Protein AF-A0A7Y1UZ15-F1 (afdb_monomer)

Sequence (121 aa):
MTLNAALRWSLGHADRSIRPGVDALIRDSTRLGLAGALRAAEGPAAVLLNALARPVSTGAAIGPVLAGLRDRLESEYVAGIEERLERLPVKLVLPLALLMLPGLLLMIVAPALINSLSRLG

Secondary structure (DSSP, 8-state):
--HHHHHHHHHTTS-TTTHHHHHHHHHHHHHH-HHHHHHT--STTHHHHHHHHHHHHHT--HHHHHHHHHHHHHHHHHHHHHHHHHHHHHHHHHHHHHHHHHHHHHHHHHHHHHHHHTTT-

Foldseek 3Di:
DDPVVVVVVVCVPPDPQCVVQVVQLVVVCVVLNNLRSLCVGDGPCNVVSNLVSVCVVVVNDVVVSVVVVVVVVVVVVVVVVVVVVVVVVVVVVVVVVVVVVVVVVCVVCVVVVVVVVVVVD

Structure (mmCIF, N/CA/C/O backbone):
data_AF-A0A7Y1UZ15-F1
#
_entry.id   AF-A0A7Y1UZ15-F1
#
loop_
_atom_site.group_PDB
_atom_site.id
_atom_site.type_symbol
_atom_site.label_atom_id
_atom_site.label_alt_id
_atom_site.label_comp_id
_atom_site.label_asym_id
_atom_site.label_entity_id
_atom_site.label_seq_id
_atom_site.pdbx_PDB_ins_code
_atom_site.Cartn_x
_atom_site.Cartn_y
_atom_site.Cartn_z
_atom_site.occupancy
_atom_site.B_iso_or_equiv
_atom_site.auth_seq_id
_atom_site.auth_comp_id
_atom_site.auth_asym_id
_atom_site.auth_atom_id
_atom_site.pdbx_PDB_model_num
ATOM 1 N N . MET A 1 1 ? -16.920 12.486 26.249 1.00 48.28 1 MET A N 1
ATOM 2 C CA . MET A 1 1 ? -17.042 12.428 24.775 1.00 48.28 1 MET A CA 1
ATOM 3 C C . MET A 1 1 ? -17.097 10.952 24.391 1.00 48.28 1 MET A C 1
ATOM 5 O O . MET A 1 1 ? -16.170 10.232 24.732 1.00 48.28 1 MET A O 1
ATOM 9 N N . THR A 1 2 ? -18.210 10.449 23.850 1.00 60.69 2 THR A N 1
ATOM 10 C CA . THR A 1 2 ? -18.366 9.007 23.570 1.00 60.69 2 THR A CA 1
ATOM 11 C C . THR A 1 2 ? -17.509 8.601 22.367 1.00 60.69 2 THR A C 1
ATOM 13 O O . THR A 1 2 ? -17.413 9.353 21.400 1.00 60.69 2 THR A O 1
ATOM 16 N N . LEU A 1 3 ? -16.898 7.410 22.404 1.00 52.84 3 LEU A N 1
ATOM 17 C CA . LEU A 1 3 ? -16.053 6.857 21.327 1.00 52.84 3 LEU A CA 1
ATOM 18 C C . LEU A 1 3 ? -16.733 6.926 19.945 1.00 52.84 3 LEU A C 1
ATOM 20 O O . LEU A 1 3 ? -16.091 7.169 18.929 1.00 52.84 3 LEU A O 1
ATOM 24 N N . ASN A 1 4 ? -18.060 6.801 19.933 1.00 50.72 4 ASN A N 1
ATOM 25 C CA . ASN A 1 4 ? -18.903 6.914 18.747 1.00 50.72 4 ASN A CA 1
ATOM 26 C C . ASN A 1 4 ? -18.852 8.322 18.105 1.00 50.72 4 ASN A C 1
ATOM 28 O O . ASN A 1 4 ? -18.767 8.454 16.887 1.00 50.72 4 ASN A O 1
ATOM 32 N N . ALA A 1 5 ? -18.812 9.392 18.908 1.00 61.53 5 ALA A N 1
ATOM 33 C CA . ALA A 1 5 ? -18.672 10.759 18.399 1.00 61.53 5 ALA A CA 1
ATOM 34 C C . ALA A 1 5 ? -17.274 11.021 17.810 1.00 61.53 5 ALA A C 1
ATOM 36 O O . ALA A 1 5 ? -17.156 11.677 16.776 1.00 61.53 5 ALA A O 1
ATOM 37 N N . ALA A 1 6 ? -16.227 10.467 18.431 1.00 55.91 6 ALA A N 1
ATOM 38 C CA . ALA A 1 6 ? -14.853 10.572 17.939 1.00 55.91 6 ALA A CA 1
ATOM 39 C C . ALA A 1 6 ? -14.653 9.808 16.617 1.00 55.91 6 ALA A C 1
ATOM 41 O O . ALA A 1 6 ? -14.053 10.338 15.682 1.00 55.91 6 ALA A O 1
ATOM 42 N N . LEU A 1 7 ? -15.236 8.608 16.504 1.00 59.44 7 LEU A N 1
ATOM 43 C CA . LEU A 1 7 ? -15.272 7.843 15.257 1.00 59.44 7 LEU A CA 1
ATOM 44 C C . LEU A 1 7 ? -16.001 8.620 14.157 1.00 59.44 7 LEU A C 1
ATOM 46 O O . LEU A 1 7 ? -15.437 8.819 13.087 1.00 59.44 7 LEU A O 1
ATOM 50 N N . ARG A 1 8 ? -17.202 9.153 14.418 1.00 59.94 8 ARG A N 1
ATOM 51 C CA . ARG A 1 8 ? -17.953 9.934 13.416 1.00 59.94 8 ARG A CA 1
ATOM 52 C C . ARG A 1 8 ? -17.207 11.175 12.917 1.00 59.94 8 ARG A C 1
ATOM 54 O O . ARG A 1 8 ? -17.321 11.500 11.739 1.00 59.94 8 ARG A O 1
ATOM 61 N N . TRP A 1 9 ? -16.450 11.856 13.778 1.00 56.69 9 TRP A N 1
ATOM 62 C CA . TRP A 1 9 ? -15.668 13.038 13.394 1.00 56.69 9 TRP A CA 1
ATOM 63 C C . TRP A 1 9 ? -14.462 12.681 12.510 1.00 56.69 9 TRP A C 1
ATOM 65 O O . TRP A 1 9 ? -14.255 13.298 11.465 1.00 56.69 9 TRP A O 1
ATOM 75 N N . SER A 1 10 ? -13.723 11.627 12.871 1.00 57.47 10 SER A N 1
ATOM 76 C CA . SER A 1 10 ? -12.621 11.091 12.058 1.00 57.47 10 SER A CA 1
ATOM 77 C C . SER A 1 10 ? -13.106 10.584 10.691 1.00 57.47 10 SER A C 1
ATOM 79 O O . SER A 1 10 ? -12.464 10.828 9.671 1.00 57.47 10 SER A O 1
ATOM 81 N N . LEU A 1 11 ? -14.288 9.963 10.647 1.00 56.91 11 LEU A N 1
ATOM 82 C CA . LEU A 1 11 ? -14.916 9.444 9.427 1.00 56.91 11 LEU A CA 1
ATOM 83 C C . LEU A 1 11 ? -15.523 10.525 8.527 1.00 56.91 11 LEU A C 1
ATOM 85 O O . LEU A 1 11 ? -15.781 10.265 7.353 1.00 56.91 11 LEU A O 1
ATOM 89 N N . GLY A 1 12 ? -15.725 11.743 9.040 1.00 55.31 12 GLY A N 1
ATOM 90 C CA . GLY A 1 12 ? -16.134 12.890 8.227 1.00 55.31 12 GLY A CA 1
ATOM 91 C C . GLY A 1 12 ? -15.144 13.197 7.095 1.00 55.31 12 GLY A C 1
ATOM 92 O O . GLY A 1 12 ? -15.564 13.683 6.049 1.00 55.31 12 GLY A O 1
ATOM 93 N N . HIS A 1 13 ? -13.870 12.830 7.286 1.00 53.88 13 HIS A N 1
ATOM 94 C CA . HIS A 1 13 ? -12.770 12.988 6.330 1.00 53.88 13 HIS A CA 1
ATOM 95 C C . HIS A 1 13 ? -12.358 11.674 5.644 1.00 53.88 13 HIS A C 1
ATOM 97 O O . HIS A 1 13 ? -11.447 11.677 4.819 1.00 53.88 13 HIS A O 1
ATOM 103 N N . ALA A 1 14 ? -12.993 10.547 5.983 1.00 59.72 14 ALA A N 1
ATOM 104 C CA . ALA A 1 14 ? -12.706 9.271 5.340 1.00 59.72 14 ALA A CA 1
ATOM 105 C C . ALA A 1 14 ? -13.280 9.256 3.917 1.00 59.72 14 ALA A C 1
ATOM 107 O O . ALA A 1 14 ? -14.401 9.719 3.679 1.00 59.72 14 ALA A O 1
ATOM 108 N N . ASP A 1 15 ? -12.501 8.710 2.983 1.00 64.56 15 ASP A N 1
ATOM 109 C CA . ASP A 1 15 ? -12.875 8.588 1.578 1.00 64.56 15 ASP A CA 1
ATOM 110 C C . ASP A 1 15 ? -14.258 7.929 1.409 1.00 64.56 15 ASP A C 1
ATOM 112 O O . ASP A 1 15 ? -14.663 7.060 2.191 1.00 64.56 15 ASP A O 1
ATOM 116 N N . ARG A 1 16 ? -15.006 8.339 0.376 1.00 68.25 16 ARG A N 1
ATOM 117 C CA . ARG A 1 16 ? -16.382 7.858 0.141 1.00 68.25 16 ARG A CA 1
ATOM 118 C C . ARG A 1 16 ? -16.451 6.333 0.007 1.00 68.25 16 ARG A C 1
ATOM 120 O O . ARG A 1 16 ? -17.485 5.759 0.340 1.00 68.25 16 ARG A O 1
ATOM 127 N N . SER A 1 17 ? -15.360 5.692 -0.413 1.00 69.31 17 SER A N 1
ATOM 128 C CA . SER A 1 17 ? -15.242 4.235 -0.526 1.00 69.31 17 SER A CA 1
ATOM 129 C C . SER A 1 17 ? -15.222 3.489 0.817 1.00 69.31 17 SER A C 1
ATOM 131 O O . SER A 1 17 ? -15.578 2.314 0.865 1.00 69.31 17 SER A O 1
ATOM 133 N N . ILE A 1 18 ? -14.850 4.154 1.917 1.00 70.44 18 ILE A N 1
ATOM 134 C CA . ILE A 1 18 ? -14.662 3.530 3.240 1.00 70.44 18 ILE A CA 1
ATOM 135 C C . ILE A 1 18 ? -15.964 3.521 4.052 1.00 70.44 18 ILE A C 1
ATOM 137 O O . ILE A 1 18 ? -16.182 2.635 4.880 1.00 70.44 18 ILE A O 1
ATOM 141 N N . ARG A 1 19 ? -16.863 4.477 3.788 1.00 76.06 19 ARG A N 1
ATOM 142 C CA . ARG A 1 19 ? -18.137 4.639 4.511 1.00 76.06 19 ARG A CA 1
ATOM 143 C C . ARG A 1 19 ? -18.979 3.358 4.590 1.00 76.06 19 ARG A C 1
ATOM 145 O O . ARG A 1 19 ? -19.364 3.007 5.704 1.00 76.06 19 ARG A O 1
ATOM 152 N N . PRO A 1 20 ? -19.210 2.609 3.491 1.00 77.19 20 PRO A N 1
ATOM 153 C CA . PRO A 1 20 ? -20.026 1.396 3.546 1.00 77.19 20 PRO A CA 1
ATOM 154 C C . PRO A 1 20 ? -19.448 0.331 4.486 1.00 77.19 20 PRO A C 1
ATOM 156 O O . PRO A 1 20 ? -20.199 -0.330 5.203 1.00 77.19 20 PRO A O 1
ATOM 159 N N . GLY A 1 21 ? -18.117 0.192 4.517 1.00 76.12 21 GLY A N 1
ATOM 160 C CA . GLY A 1 21 ? -17.432 -0.764 5.389 1.00 76.12 21 GLY A CA 1
ATOM 161 C C . GLY A 1 21 ? -17.560 -0.401 6.867 1.00 76.12 21 GLY A C 1
ATOM 162 O O . GLY A 1 21 ? -17.713 -1.274 7.717 1.00 76.12 21 GLY A O 1
ATOM 163 N N . VAL A 1 22 ? -17.579 0.892 7.187 1.00 77.69 22 VAL A N 1
ATOM 164 C CA . VAL A 1 22 ? -17.749 1.360 8.567 1.00 77.69 22 VAL A CA 1
ATOM 165 C C . VAL A 1 22 ? -19.204 1.271 9.027 1.00 77.69 22 VAL A C 1
ATOM 167 O O . VAL A 1 22 ? -19.464 0.881 10.164 1.00 77.69 22 VAL A O 1
ATOM 170 N N . ASP A 1 23 ? -20.167 1.544 8.148 1.00 82.69 23 ASP A N 1
ATOM 171 C CA . ASP A 1 23 ? -21.588 1.351 8.456 1.00 82.69 23 ASP A CA 1
ATOM 172 C C . ASP A 1 23 ? -21.929 -0.137 8.659 1.00 82.69 23 ASP A C 1
ATOM 174 O O . ASP A 1 23 ? -22.767 -0.486 9.495 1.00 82.69 23 ASP A O 1
ATOM 178 N N . ALA A 1 24 ? -21.275 -1.039 7.917 1.00 82.25 24 ALA A N 1
ATOM 179 C CA . ALA A 1 24 ? -21.336 -2.477 8.174 1.00 82.25 24 ALA A CA 1
ATOM 180 C C . ALA A 1 24 ? -20.728 -2.824 9.543 1.00 82.25 24 ALA A C 1
ATOM 182 O O . ALA A 1 24 ? -21.400 -3.439 10.367 1.00 82.25 24 ALA A O 1
ATOM 183 N N . LEU A 1 25 ? -19.530 -2.311 9.844 1.00 83.81 25 LEU A N 1
ATOM 184 C CA . LEU A 1 25 ? -18.861 -2.520 11.129 1.00 83.81 25 LEU A CA 1
ATOM 185 C C . LEU A 1 25 ? -19.726 -2.092 12.323 1.00 83.81 25 LEU A C 1
ATOM 187 O O . LEU A 1 25 ? -19.824 -2.825 13.305 1.00 83.81 25 LEU A O 1
ATOM 191 N N . ILE A 1 26 ? -20.362 -0.918 12.264 1.00 85.69 26 ILE A N 1
ATOM 192 C CA . ILE A 1 26 ? -21.224 -0.425 13.349 1.00 85.69 26 ILE A CA 1
ATOM 193 C C . ILE A 1 26 ? -22.420 -1.364 13.543 1.00 85.69 26 ILE A C 1
ATOM 195 O O . ILE A 1 26 ? -22.721 -1.743 14.681 1.00 85.69 26 ILE A O 1
ATOM 199 N N . ARG A 1 27 ? -23.070 -1.788 12.451 1.00 85.62 27 ARG A N 1
ATOM 200 C CA . ARG A 1 27 ? -24.187 -2.744 12.510 1.00 85.62 27 ARG A CA 1
ATOM 201 C C . ARG A 1 27 ? -23.758 -4.070 13.132 1.00 85.62 27 ARG A C 1
ATOM 203 O O . ARG A 1 27 ? -24.419 -4.550 14.054 1.00 85.62 27 ARG A O 1
ATOM 210 N N . ASP A 1 28 ? -22.626 -4.607 12.701 1.00 87.25 28 ASP A N 1
ATOM 211 C CA . ASP A 1 28 ? -22.133 -5.903 13.160 1.00 87.25 28 ASP A CA 1
ATOM 212 C C . ASP A 1 28 ? -21.566 -5.846 14.578 1.00 87.25 28 ASP A C 1
ATOM 214 O O . ASP A 1 28 ? -21.686 -6.815 15.327 1.00 87.25 28 ASP A O 1
ATOM 218 N N . SER A 1 29 ? -21.052 -4.691 15.014 1.00 86.69 29 SER A N 1
ATOM 219 C CA . SER A 1 29 ? -20.556 -4.496 16.384 1.00 86.69 29 SER A CA 1
ATOM 220 C C . SER A 1 29 ? -21.639 -4.709 17.438 1.00 86.69 29 SER A C 1
ATOM 222 O O . SER A 1 29 ? -21.349 -5.187 18.533 1.00 86.69 29 SER A O 1
ATOM 224 N N . THR A 1 30 ? -22.896 -4.431 17.085 1.00 85.38 30 THR A N 1
ATOM 225 C CA . THR A 1 30 ? -24.046 -4.628 17.977 1.00 85.38 30 THR A CA 1
ATOM 226 C C . THR A 1 30 ? -24.391 -6.112 18.134 1.00 85.38 30 THR A C 1
ATOM 228 O O . THR A 1 30 ? -24.939 -6.514 19.155 1.00 85.38 30 THR A O 1
ATOM 231 N N . ARG A 1 31 ? -24.060 -6.938 17.133 1.00 86.31 31 ARG A N 1
ATOM 232 C CA . ARG A 1 31 ? -24.356 -8.379 17.106 1.00 86.31 31 ARG A CA 1
ATOM 233 C C . ARG A 1 31 ? -23.201 -9.235 17.620 1.00 86.31 31 ARG A C 1
ATOM 235 O O . ARG A 1 31 ? -23.431 -10.202 18.333 1.00 86.31 31 ARG A O 1
ATOM 242 N N . LEU A 1 32 ? -21.972 -8.892 17.242 1.00 86.38 32 LEU A N 1
ATOM 243 C CA . LEU A 1 32 ? -20.768 -9.710 17.437 1.00 86.38 32 LEU A CA 1
ATOM 244 C C . LEU A 1 32 ? -19.805 -9.124 18.481 1.00 86.38 32 LEU A C 1
ATOM 246 O O . LEU A 1 32 ? -18.779 -9.729 18.795 1.00 86.38 32 LEU A O 1
ATOM 250 N N . GLY A 1 33 ? -20.100 -7.926 18.990 1.00 86.31 33 GLY A N 1
ATOM 251 C CA . GLY A 1 33 ? -19.140 -7.107 19.719 1.00 86.31 33 GLY A CA 1
ATOM 252 C C . GLY A 1 33 ? -18.115 -6.454 18.784 1.00 86.31 33 GLY A C 1
ATOM 253 O O . GLY A 1 33 ? -17.875 -6.899 17.662 1.00 86.31 33 GLY A O 1
ATOM 254 N N . LEU A 1 34 ? -17.478 -5.377 19.251 1.00 85.00 34 LEU A N 1
ATOM 255 C CA . LEU A 1 34 ? -16.570 -4.568 18.428 1.00 85.00 34 LEU A CA 1
ATOM 256 C C . LEU A 1 34 ? -15.385 -5.375 17.876 1.00 85.00 34 LEU A C 1
ATOM 258 O O . LEU A 1 34 ? -15.064 -5.267 16.698 1.00 85.00 34 LEU A O 1
ATOM 262 N N . ALA A 1 35 ? -14.751 -6.208 18.704 1.00 85.81 35 ALA A N 1
ATOM 263 C CA . ALA A 1 35 ? -13.616 -7.016 18.262 1.00 85.81 35 ALA A CA 1
ATOM 264 C C . ALA A 1 35 ? -14.021 -8.083 17.231 1.00 85.81 35 ALA A C 1
ATOM 266 O O . ALA A 1 35 ? -13.258 -8.345 16.306 1.00 85.81 35 ALA A O 1
ATOM 267 N N . GLY A 1 36 ? -15.213 -8.674 17.369 1.00 85.62 36 GLY A N 1
ATOM 268 C CA . GLY A 1 36 ? -15.753 -9.624 16.395 1.00 85.62 36 GLY A CA 1
ATOM 269 C C . GLY A 1 36 ? -16.074 -8.946 15.065 1.00 85.62 36 GLY A C 1
ATOM 270 O O . GLY A 1 36 ? -15.650 -9.422 14.018 1.00 85.62 36 GLY A O 1
ATOM 271 N N . ALA A 1 37 ? -16.726 -7.784 15.113 1.00 87.94 37 ALA A N 1
ATOM 272 C CA . ALA A 1 37 ? -17.043 -6.997 13.924 1.00 87.94 37 ALA A CA 1
ATOM 273 C C . ALA A 1 37 ? -15.787 -6.515 13.184 1.00 87.94 37 ALA A C 1
ATOM 275 O O . ALA A 1 37 ? -15.737 -6.571 11.962 1.00 87.94 37 ALA A O 1
ATOM 276 N N . LEU A 1 38 ? -14.742 -6.104 13.912 1.00 87.44 38 LEU A N 1
ATOM 277 C CA . LEU A 1 38 ? -13.465 -5.712 13.309 1.00 87.44 38 LEU A CA 1
ATOM 278 C C . LEU A 1 38 ? -12.786 -6.872 12.569 1.00 87.44 38 LEU A C 1
ATOM 280 O O . LEU A 1 38 ? -12.153 -6.618 11.552 1.00 87.44 38 LEU A O 1
ATOM 284 N N . ARG A 1 39 ? -12.935 -8.120 13.050 1.00 87.38 39 ARG A N 1
ATOM 285 C CA . ARG A 1 39 ? -12.420 -9.334 12.376 1.00 87.38 39 ARG A CA 1
ATOM 286 C C . ARG A 1 39 ? -13.243 -9.764 11.166 1.00 87.38 39 ARG A C 1
ATOM 288 O O . ARG A 1 39 ? -12.737 -10.466 10.299 1.00 87.38 39 ARG A O 1
ATOM 295 N N . ALA A 1 40 ? -14.524 -9.416 11.161 1.00 87.19 40 ALA A N 1
ATOM 296 C CA . ALA A 1 40 ? -15.455 -9.733 10.085 1.00 87.19 40 ALA A CA 1
ATOM 297 C C . ALA A 1 40 ? -15.545 -8.603 9.045 1.00 87.19 40 ALA A C 1
ATOM 299 O O . ALA A 1 40 ? -16.371 -8.666 8.142 1.00 87.19 40 ALA A O 1
ATOM 300 N N . ALA A 1 41 ? -14.732 -7.552 9.183 1.00 86.25 41 ALA A N 1
ATOM 301 C CA . ALA A 1 41 ? -14.789 -6.400 8.305 1.00 86.25 41 ALA A CA 1
ATOM 302 C C . ALA A 1 41 ? -14.306 -6.760 6.894 1.00 86.25 41 ALA A C 1
ATOM 304 O O . ALA A 1 41 ? -13.186 -7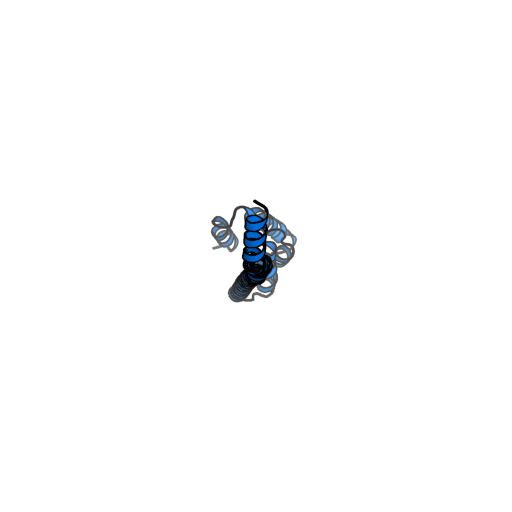.241 6.707 1.00 86.25 41 ALA A O 1
ATOM 305 N N . GLU A 1 42 ? -15.138 -6.453 5.903 1.00 82.88 42 GLU A N 1
ATOM 306 C CA . GLU A 1 42 ? -14.870 -6.681 4.485 1.00 82.88 42 GLU A CA 1
ATOM 307 C C . GLU A 1 42 ? -14.721 -5.361 3.709 1.00 82.88 42 GLU A C 1
ATOM 309 O O . GLU A 1 42 ? -15.076 -4.275 4.179 1.00 82.88 42 GLU A O 1
ATOM 314 N N . GLY A 1 43 ? -14.176 -5.452 2.493 1.00 82.25 43 GLY A N 1
ATOM 315 C CA . GLY A 1 43 ? -14.020 -4.321 1.580 1.00 82.25 43 GLY A CA 1
ATOM 316 C C . GLY A 1 43 ? -12.700 -3.547 1.729 1.00 82.25 43 GLY A C 1
ATOM 317 O O . GLY A 1 43 ? -11.739 -4.050 2.314 1.00 82.25 43 GLY A O 1
ATOM 318 N N . PRO A 1 44 ? -12.622 -2.311 1.198 1.00 74.75 44 PRO A N 1
ATOM 319 C CA . PRO A 1 44 ? -11.367 -1.555 1.090 1.00 74.75 44 PRO A CA 1
ATOM 320 C C . PRO A 1 44 ? -10.679 -1.279 2.433 1.00 74.75 44 PRO A C 1
ATOM 322 O O . PRO A 1 44 ? -9.460 -1.169 2.503 1.00 74.75 44 PRO A O 1
ATOM 325 N N . ALA A 1 45 ? -11.459 -1.187 3.513 1.00 78.06 45 AL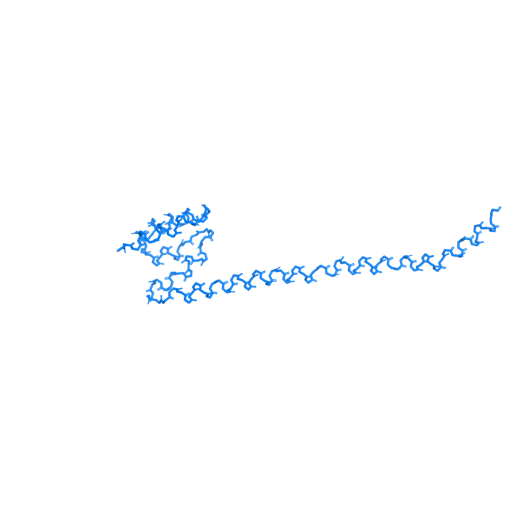A A N 1
ATOM 326 C CA . ALA A 1 45 ? -10.952 -0.938 4.859 1.00 78.06 45 ALA A CA 1
ATOM 327 C C . ALA A 1 45 ? -10.662 -2.221 5.655 1.00 78.06 45 ALA A C 1
ATOM 329 O O . ALA A 1 45 ? -10.188 -2.127 6.787 1.00 78.06 45 ALA A O 1
ATOM 330 N N . ALA A 1 46 ? -10.916 -3.410 5.094 1.00 85.12 46 ALA A N 1
ATOM 331 C CA . ALA A 1 46 ? -10.799 -4.685 5.800 1.00 85.12 46 ALA A CA 1
ATOM 332 C C . ALA A 1 46 ? -9.418 -4.882 6.428 1.00 85.12 46 ALA A C 1
ATOM 334 O O . ALA A 1 46 ? -9.319 -5.258 7.590 1.00 85.12 46 ALA A O 1
ATOM 335 N N . VAL A 1 47 ? -8.341 -4.586 5.695 1.00 83.38 47 VAL A N 1
ATOM 336 C CA . VAL A 1 47 ? -6.961 -4.756 6.185 1.00 83.38 47 VAL A CA 1
ATOM 337 C C . VAL A 1 47 ? -6.711 -3.911 7.438 1.00 83.38 47 VAL A C 1
ATOM 339 O O . VAL A 1 47 ? -6.193 -4.413 8.436 1.00 83.38 47 VAL A O 1
ATOM 342 N N . LEU A 1 48 ? -7.143 -2.648 7.414 1.00 83.12 48 LEU A N 1
ATOM 343 C CA . LEU A 1 48 ? -7.023 -1.727 8.542 1.00 83.12 48 LEU A CA 1
ATOM 344 C C . LEU A 1 48 ? -7.888 -2.175 9.728 1.00 83.12 48 LEU A C 1
ATOM 346 O O . LEU A 1 48 ? -7.405 -2.248 10.856 1.00 83.12 48 LEU A O 1
ATOM 350 N N . LEU A 1 49 ? -9.160 -2.490 9.483 1.00 85.75 49 LEU A N 1
ATOM 351 C CA . LEU A 1 49 ? -10.116 -2.863 10.527 1.00 85.75 49 LEU A CA 1
ATOM 352 C C . LEU A 1 49 ? -9.733 -4.192 11.198 1.00 85.75 49 LEU A C 1
ATOM 354 O O . LEU A 1 49 ? -9.731 -4.280 12.427 1.00 85.75 49 LEU A O 1
ATOM 358 N N . ASN A 1 50 ? -9.278 -5.176 10.422 1.00 87.75 50 ASN A N 1
ATOM 359 C CA . ASN A 1 50 ? -8.768 -6.446 10.938 1.00 87.75 50 ASN A CA 1
ATOM 360 C C . ASN A 1 50 ? -7.518 -6.256 11.805 1.00 87.75 50 ASN A C 1
ATOM 362 O O . ASN A 1 50 ? -7.408 -6.870 12.871 1.00 87.75 50 ASN A O 1
ATOM 366 N N . ALA A 1 51 ? -6.596 -5.375 11.399 1.00 85.62 51 ALA A N 1
ATOM 367 C CA . ALA A 1 51 ? -5.400 -5.066 12.184 1.00 85.62 51 ALA A CA 1
ATOM 368 C C . ALA A 1 51 ? -5.746 -4.471 13.563 1.00 85.62 51 ALA A C 1
ATOM 370 O O . ALA A 1 51 ? -5.050 -4.731 14.546 1.00 85.62 51 ALA A O 1
ATOM 371 N N . LEU A 1 52 ? -6.857 -3.734 13.665 1.00 86.44 52 LEU A N 1
ATOM 372 C CA . LEU A 1 52 ? -7.340 -3.137 14.913 1.00 86.44 52 LEU A CA 1
ATOM 373 C C . LEU A 1 52 ? -8.072 -4.122 15.830 1.00 86.44 52 LEU A C 1
ATOM 375 O O . LEU A 1 52 ? -8.151 -3.884 17.036 1.00 86.44 52 LEU A O 1
ATOM 379 N N . ALA A 1 53 ? -8.566 -5.246 15.310 1.00 87.75 53 ALA A N 1
ATOM 380 C CA . ALA A 1 53 ? -9.363 -6.183 16.095 1.00 87.75 53 ALA A CA 1
ATOM 381 C C . ALA A 1 53 ? -8.617 -6.743 17.313 1.00 87.75 53 ALA A C 1
ATOM 383 O O . ALA A 1 53 ? -9.189 -6.894 18.395 1.00 87.75 53 ALA A O 1
ATOM 384 N N . ARG A 1 54 ? -7.328 -7.061 17.144 1.00 85.44 54 ARG A N 1
ATOM 385 C CA . ARG A 1 54 ? -6.509 -7.641 18.212 1.00 85.44 54 ARG A CA 1
ATOM 386 C C . ARG A 1 54 ? -6.203 -6.617 19.314 1.00 85.44 54 ARG A C 1
ATOM 388 O O . ARG A 1 54 ? -6.569 -6.917 20.450 1.00 85.44 54 ARG A O 1
ATOM 395 N N . PRO A 1 55 ? -5.669 -5.414 19.018 1.00 86.12 55 PRO A N 1
ATOM 396 C CA . PRO A 1 55 ? -5.492 -4.362 20.020 1.00 86.12 55 PRO A CA 1
ATOM 397 C C . PRO A 1 55 ? -6.772 -4.009 20.770 1.00 86.12 55 PRO A C 1
ATOM 399 O O . PRO A 1 55 ? -6.743 -3.868 21.988 1.00 86.12 55 PRO A O 1
ATOM 402 N N . VAL A 1 56 ? -7.904 -3.944 20.064 1.00 86.81 56 VAL A N 1
ATOM 403 C CA . VAL A 1 56 ? -9.212 -3.666 20.669 1.00 86.81 56 VAL A CA 1
ATOM 404 C C . VAL A 1 56 ? -9.643 -4.783 21.622 1.00 86.81 56 VAL A C 1
ATOM 406 O O . VAL A 1 56 ? -10.168 -4.491 22.692 1.00 86.81 56 VAL A O 1
ATOM 409 N N . SER A 1 57 ? -9.389 -6.052 21.285 1.00 86.25 57 SER A N 1
ATOM 410 C CA . SER A 1 57 ? -9.713 -7.179 22.174 1.00 86.25 57 SER A CA 1
ATOM 411 C C . SER A 1 57 ? -8.796 -7.302 23.394 1.00 86.25 57 SER A C 1
ATOM 413 O O . SER A 1 57 ? -9.231 -7.798 24.427 1.00 86.25 57 SER A O 1
ATOM 415 N N . THR A 1 58 ? -7.536 -6.871 23.289 1.00 86.75 58 THR A N 1
ATOM 416 C CA . THR A 1 58 ? -6.531 -7.026 24.354 1.00 86.75 58 THR 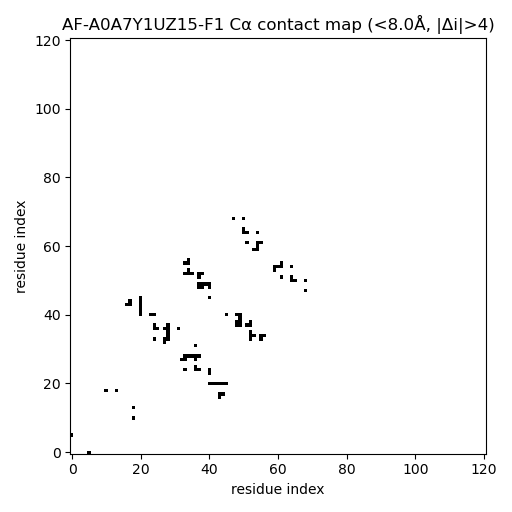A CA 1
ATOM 417 C C . THR A 1 58 ? -6.266 -5.737 25.131 1.00 86.75 58 THR A C 1
ATOM 419 O O . THR A 1 58 ? -5.437 -5.741 26.035 1.00 86.75 58 THR A O 1
ATOM 422 N N . GLY A 1 59 ? -6.896 -4.623 24.747 1.00 83.31 59 GLY A N 1
ATOM 423 C CA . GLY A 1 59 ? -6.607 -3.291 25.288 1.00 83.31 59 GLY A CA 1
ATOM 424 C C . GLY A 1 59 ? -5.207 -2.766 24.946 1.00 83.31 59 GLY A C 1
ATOM 425 O O . GLY A 1 59 ? -4.716 -1.858 25.612 1.00 83.31 59 GLY A O 1
ATOM 426 N N . ALA A 1 60 ? -4.536 -3.340 23.940 1.00 84.19 60 ALA A N 1
ATOM 427 C CA . AL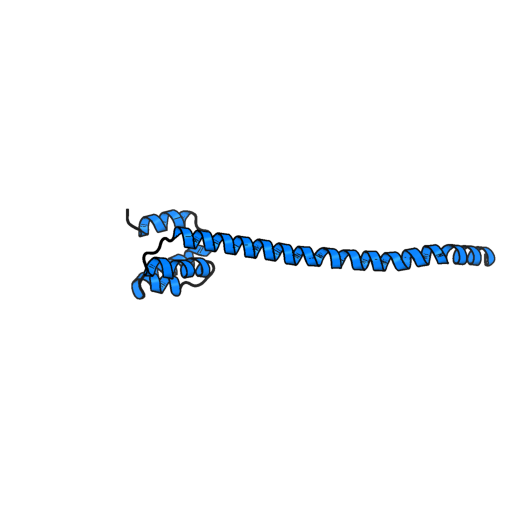A A 1 60 ? -3.188 -2.919 23.565 1.00 84.19 60 ALA A CA 1
ATOM 428 C C . ALA A 1 60 ? -3.211 -1.569 22.834 1.00 84.19 60 ALA A C 1
ATOM 430 O O . ALA A 1 60 ? -4.203 -1.195 22.203 1.00 84.19 60 ALA A O 1
ATOM 431 N N . ALA A 1 61 ? -2.093 -0.842 22.889 1.00 84.19 61 ALA A N 1
ATOM 432 C CA . ALA A 1 61 ? -1.968 0.447 22.224 1.00 84.19 61 ALA A CA 1
ATOM 433 C C . ALA A 1 61 ? -2.164 0.307 20.703 1.00 84.19 61 ALA A C 1
ATOM 435 O O . ALA A 1 61 ? -1.476 -0.462 20.034 1.00 84.19 61 ALA A O 1
ATOM 436 N N . ILE A 1 62 ? -3.092 1.093 20.156 1.00 84.25 62 ILE A N 1
ATOM 437 C CA . ILE A 1 62 ? -3.431 1.088 18.726 1.00 84.25 62 ILE A CA 1
ATOM 438 C C . ILE A 1 62 ? -2.359 1.806 17.889 1.00 84.25 62 ILE A C 1
ATOM 440 O O . ILE A 1 62 ? -2.089 1.408 16.759 1.00 84.25 62 ILE A O 1
ATOM 444 N N . GLY A 1 63 ? -1.717 2.837 18.452 1.00 83.50 63 GLY A N 1
ATOM 445 C CA . GLY A 1 63 ? -0.711 3.653 17.760 1.00 83.50 63 GLY A CA 1
ATOM 446 C C . GLY A 1 63 ? 0.419 2.837 17.113 1.00 83.50 63 GLY A C 1
ATOM 447 O O . GLY A 1 63 ? 0.616 2.966 15.907 1.00 83.50 63 GLY A O 1
ATOM 448 N N . PRO A 1 64 ? 1.111 1.949 17.855 1.00 85.62 64 PRO A N 1
ATOM 449 C CA . PRO A 1 64 ? 2.164 1.096 17.296 1.00 85.62 64 PRO A CA 1
ATOM 450 C C . PRO A 1 64 ? 1.683 0.164 16.178 1.00 85.62 64 PRO A C 1
ATOM 452 O O . PRO A 1 64 ? 2.414 -0.079 15.223 1.00 85.62 64 PRO A O 1
ATOM 455 N N . VAL A 1 65 ? 0.447 -0.337 16.266 1.00 85.12 65 VAL A N 1
ATOM 456 C CA . VAL A 1 65 ? -0.133 -1.209 15.232 1.00 85.12 65 VAL A CA 1
ATOM 457 C C . VAL A 1 65 ? -0.390 -0.432 13.946 1.00 85.12 65 VAL A C 1
ATOM 459 O O . VAL A 1 65 ? -0.066 -0.912 12.863 1.00 85.12 65 VAL A O 1
ATOM 462 N N . LEU A 1 66 ? -0.927 0.785 14.058 1.00 85.00 66 LEU A N 1
ATOM 463 C CA . LEU A 1 66 ? -1.137 1.664 12.909 1.00 85.00 66 LEU A CA 1
ATOM 464 C C . LEU A 1 66 ? 0.184 2.110 12.277 1.00 85.00 66 LEU A C 1
ATOM 466 O O . LEU A 1 66 ? 0.279 2.138 11.054 1.00 85.00 66 LEU A O 1
ATOM 470 N N . ALA A 1 67 ? 1.197 2.419 13.091 1.00 85.25 67 ALA A N 1
ATOM 471 C CA . ALA A 1 67 ? 2.531 2.752 12.599 1.00 85.25 67 ALA A CA 1
ATOM 472 C C . ALA A 1 67 ? 3.131 1.582 11.806 1.00 85.25 67 ALA A C 1
ATOM 474 O O . ALA A 1 67 ? 3.505 1.762 10.654 1.00 85.25 67 ALA A O 1
ATOM 475 N N . GLY A 1 68 ? 3.102 0.365 12.361 1.00 87.06 68 GLY A N 1
ATOM 476 C CA . GLY A 1 68 ? 3.592 -0.821 11.655 1.00 87.06 68 GLY A CA 1
ATOM 477 C C . GLY A 1 68 ? 2.810 -1.135 10.375 1.00 87.06 68 GLY A C 1
ATOM 478 O O . GLY A 1 68 ? 3.397 -1.556 9.381 1.00 87.06 68 GLY A O 1
ATOM 479 N N . LEU A 1 69 ? 1.493 -0.902 10.363 1.00 86.62 69 LEU A N 1
ATOM 480 C CA . LEU A 1 69 ? 0.687 -1.066 9.152 1.00 86.62 69 LEU A CA 1
ATOM 481 C C . LEU A 1 69 ? 1.051 -0.034 8.078 1.00 86.62 69 LEU A C 1
ATOM 483 O O . LEU A 1 69 ? 1.156 -0.394 6.909 1.00 86.62 69 LEU A O 1
ATOM 487 N N . ARG A 1 70 ? 1.260 1.230 8.463 1.00 85.88 70 ARG A N 1
ATOM 488 C CA . ARG A 1 70 ? 1.719 2.280 7.547 1.00 85.88 70 ARG A CA 1
ATOM 489 C C . ARG A 1 70 ? 3.071 1.913 6.945 1.00 85.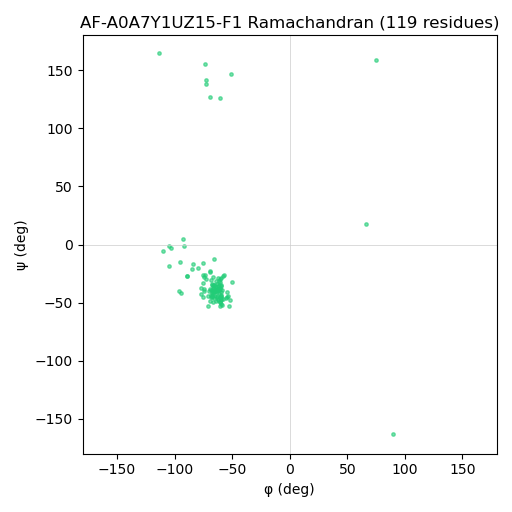88 70 ARG A C 1
ATOM 491 O O . ARG A 1 70 ? 3.196 1.925 5.727 1.00 85.88 70 ARG A O 1
ATOM 498 N N . ASP A 1 71 ? 4.036 1.548 7.784 1.00 88.12 71 ASP A N 1
ATOM 499 C CA . ASP A 1 71 ? 5.398 1.235 7.346 1.00 88.12 71 ASP A CA 1
ATOM 500 C C . ASP A 1 71 ? 5.408 0.030 6.386 1.00 88.12 71 ASP A C 1
ATOM 502 O O . ASP A 1 71 ? 6.149 0.010 5.406 1.00 88.12 71 ASP A O 1
ATOM 506 N N . ARG A 1 72 ? 4.522 -0.951 6.608 1.00 86.56 72 ARG A N 1
ATOM 507 C CA . ARG A 1 72 ? 4.321 -2.080 5.691 1.00 86.56 72 ARG A CA 1
ATOM 508 C C . ARG A 1 72 ? 3.714 -1.667 4.347 1.00 86.56 72 ARG A C 1
ATOM 510 O O . ARG A 1 72 ? 4.144 -2.156 3.310 1.00 86.56 72 ARG A O 1
ATOM 517 N N . LEU A 1 73 ? 2.700 -0.805 4.349 1.00 83.81 73 LEU A N 1
ATOM 518 C CA . LEU A 1 73 ? 2.086 -0.333 3.103 1.00 83.81 73 LEU A CA 1
ATOM 519 C C . LEU A 1 73 ? 3.070 0.505 2.281 1.00 83.81 73 LEU A C 1
ATOM 521 O O . LEU A 1 73 ? 3.098 0.406 1.057 1.00 83.81 73 LEU A O 1
ATOM 525 N N . GLU A 1 74 ? 3.891 1.308 2.954 1.00 85.00 74 GLU A N 1
ATOM 526 C CA . GLU A 1 74 ? 4.947 2.089 2.318 1.00 85.00 74 GLU A CA 1
ATOM 527 C C . GLU A 1 74 ? 6.022 1.180 1.710 1.00 85.00 74 GLU A C 1
ATOM 529 O O . GLU A 1 74 ? 6.398 1.373 0.553 1.00 85.00 74 GLU A O 1
ATOM 534 N N . SER A 1 75 ? 6.454 0.137 2.427 1.00 85.38 75 SER A N 1
ATOM 535 C CA . SER A 1 75 ? 7.440 -0.808 1.895 1.00 85.38 75 SER A CA 1
ATOM 536 C C . SER A 1 75 ? 6.909 -1.630 0.717 1.00 85.38 75 SER A C 1
ATOM 538 O O . SER A 1 75 ? 7.623 -1.802 -0.269 1.00 85.38 75 SER A O 1
ATOM 540 N N . GLU A 1 76 ? 5.651 -2.082 0.758 1.00 85.12 76 GLU A N 1
ATOM 541 C CA . GLU A 1 76 ? 5.005 -2.784 -0.361 1.00 85.12 76 GLU A CA 1
ATOM 542 C C . GLU A 1 76 ? 4.875 -1.878 -1.600 1.00 85.12 76 GLU A C 1
ATOM 544 O O . GLU A 1 76 ? 5.094 -2.324 -2.729 1.00 85.12 76 GLU A O 1
ATOM 549 N N . TYR A 1 77 ? 4.577 -0.590 -1.403 1.00 78.50 77 TYR A N 1
ATOM 550 C CA . TYR A 1 77 ? 4.518 0.386 -2.491 1.00 78.50 77 TYR A CA 1
ATOM 551 C C . TYR A 1 77 ? 5.889 0.616 -3.139 1.00 78.50 77 TYR A C 1
ATOM 553 O O . TYR A 1 77 ? 6.000 0.591 -4.368 1.00 78.50 77 TYR A O 1
ATOM 561 N N . VAL A 1 78 ? 6.934 0.798 -2.326 1.00 81.56 78 V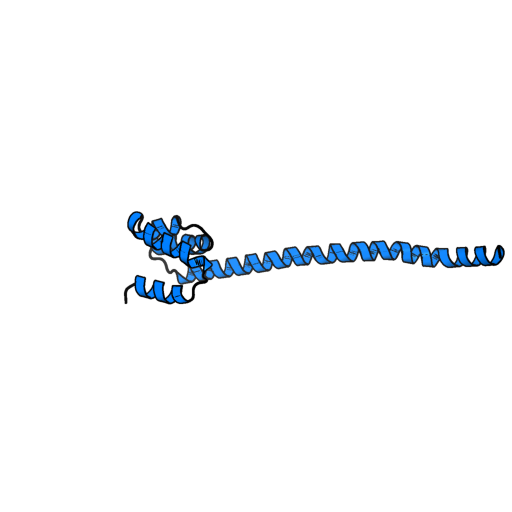AL A N 1
ATOM 562 C CA . VAL A 1 78 ? 8.310 0.981 -2.813 1.00 81.56 78 VAL A CA 1
ATOM 563 C C . VAL A 1 78 ? 8.789 -0.262 -3.564 1.00 81.56 78 VAL A C 1
ATOM 565 O O . VAL A 1 78 ? 9.252 -0.137 -4.697 1.00 81.56 78 VAL A O 1
ATOM 568 N N . ALA A 1 79 ? 8.580 -1.458 -3.010 1.00 81.12 79 ALA A N 1
ATOM 569 C CA . ALA A 1 79 ? 8.948 -2.714 -3.665 1.00 81.12 79 ALA A CA 1
ATOM 570 C C . ALA A 1 79 ? 8.250 -2.888 -5.028 1.00 81.12 79 ALA A C 1
ATOM 572 O O . ALA A 1 79 ? 8.864 -3.309 -6.008 1.00 81.12 79 ALA A O 1
ATOM 573 N N . GLY A 1 80 ? 6.974 -2.498 -5.128 1.00 78.25 80 GLY A N 1
ATOM 574 C CA . GLY A 1 80 ? 6.234 -2.535 -6.390 1.00 78.25 80 GLY A CA 1
ATOM 575 C C . GLY A 1 80 ? 6.754 -1.551 -7.447 1.00 78.25 80 GLY A C 1
ATOM 576 O O . GLY A 1 80 ? 6.608 -1.801 -8.648 1.00 78.25 80 GLY A O 1
ATOM 577 N N . ILE A 1 81 ? 7.360 -0.435 -7.033 1.00 78.88 81 ILE A N 1
ATOM 578 C CA . ILE A 1 81 ? 8.040 0.500 -7.940 1.00 78.88 81 ILE A CA 1
ATOM 579 C C . ILE A 1 81 ? 9.380 -0.080 -8.392 1.00 78.88 81 ILE A C 1
ATOM 581 O O . ILE A 1 81 ? 9.671 -0.048 -9.589 1.00 78.88 81 ILE A O 1
ATOM 585 N N . GLU A 1 82 ? 10.167 -0.636 -7.473 1.00 79.81 82 GLU A N 1
ATOM 586 C CA . GLU A 1 82 ? 11.466 -1.248 -7.777 1.00 79.81 82 GLU A CA 1
ATOM 587 C C . GLU A 1 82 ? 11.327 -2.385 -8.795 1.00 79.81 82 GLU A C 1
ATOM 589 O O . GLU A 1 82 ? 11.992 -2.364 -9.831 1.00 79.81 82 GLU A O 1
ATOM 594 N N . GLU A 1 83 ? 10.363 -3.293 -8.609 1.00 75.69 83 GLU A N 1
ATOM 595 C CA . GLU A 1 83 ? 10.119 -4.395 -9.551 1.00 75.69 83 GLU A CA 1
ATOM 596 C C . GLU A 1 83 ? 9.757 -3.892 -10.966 1.00 75.69 83 GLU A C 1
ATOM 598 O O . GLU A 1 83 ? 10.088 -4.505 -11.989 1.00 75.69 83 GLU A O 1
ATOM 603 N N . ARG A 1 84 ? 9.074 -2.743 -11.057 1.00 69.94 84 ARG A N 1
ATOM 604 C CA . ARG A 1 84 ? 8.757 -2.107 -12.345 1.00 69.94 84 ARG A CA 1
ATOM 605 C C . ARG A 1 84 ? 9.983 -1.446 -12.967 1.00 69.94 84 ARG A C 1
ATOM 607 O O . ARG A 1 84 ? 10.136 -1.522 -14.187 1.00 69.94 84 ARG A O 1
ATOM 614 N N . LEU A 1 85 ? 10.836 -0.819 -12.159 1.00 72.06 85 LEU A N 1
ATOM 615 C CA . LEU A 1 85 ? 12.065 -0.169 -12.609 1.00 72.06 85 LEU A CA 1
ATOM 616 C C . LEU A 1 85 ? 13.080 -1.181 -13.146 1.00 72.06 85 LEU A C 1
ATOM 618 O O . LEU A 1 85 ? 13.667 -0.928 -14.194 1.00 72.06 85 LEU A O 1
ATOM 622 N N . GLU A 1 86 ? 13.225 -2.348 -12.520 1.00 69.44 86 GLU A N 1
ATOM 623 C CA . GLU A 1 86 ? 14.159 -3.395 -12.967 1.00 69.44 86 GLU A CA 1
ATOM 624 C C . GLU A 1 86 ? 13.833 -3.952 -14.363 1.00 69.44 86 GLU A C 1
ATOM 626 O O . GLU A 1 86 ? 14.723 -4.347 -15.119 1.00 69.44 86 GLU A O 1
ATOM 631 N N . ARG A 1 87 ? 12.556 -3.941 -14.765 1.00 66.88 87 ARG A N 1
ATOM 632 C CA . ARG A 1 87 ? 12.116 -4.461 -16.074 1.00 66.88 87 ARG A CA 1
ATOM 633 C C . ARG A 1 87 ? 12.250 -3.459 -17.224 1.00 66.88 87 ARG A C 1
ATOM 635 O O . ARG A 1 87 ? 12.190 -3.861 -18.389 1.00 66.88 87 ARG A O 1
ATOM 642 N N . LEU A 1 88 ? 12.410 -2.169 -16.934 1.00 61.50 88 LEU A N 1
ATOM 643 C CA . LEU A 1 88 ? 12.560 -1.117 -17.945 1.00 61.50 88 LEU A CA 1
ATOM 644 C C . LEU A 1 88 ? 13.887 -1.175 -18.725 1.00 61.50 88 LEU A C 1
ATOM 646 O O . LEU A 1 88 ? 13.827 -1.140 -19.957 1.00 61.50 88 LEU A O 1
ATOM 650 N N . PRO A 1 89 ? 15.073 -1.296 -18.093 1.00 64.31 89 PRO A N 1
ATOM 651 C CA . PRO A 1 89 ? 16.339 -1.287 -18.823 1.00 64.31 89 PRO A CA 1
ATOM 652 C C . PRO A 1 89 ? 16.468 -2.479 -19.773 1.00 64.31 89 PRO A C 1
ATOM 654 O O . PRO A 1 89 ? 16.924 -2.307 -20.899 1.00 64.31 89 PRO A O 1
ATOM 657 N N . VAL A 1 90 ? 15.979 -3.665 -19.396 1.00 63.59 90 VAL A N 1
ATOM 658 C CA . VAL A 1 90 ? 16.017 -4.856 -20.266 1.00 63.59 90 VAL A CA 1
ATOM 659 C C . VAL A 1 90 ? 15.223 -4.637 -21.560 1.00 63.59 90 VAL A C 1
ATOM 661 O O . VAL A 1 90 ? 15.673 -5.018 -22.640 1.00 63.59 90 VAL A O 1
ATOM 664 N N . LYS A 1 91 ? 14.072 -3.957 -21.478 1.00 66.50 91 LYS A N 1
ATOM 665 C CA . LYS A 1 91 ? 13.247 -3.625 -22.651 1.00 66.50 91 LYS A CA 1
ATOM 666 C C . LYS A 1 91 ? 13.885 -2.587 -23.574 1.00 66.50 91 LYS A C 1
ATOM 668 O O . LYS A 1 91 ? 13.525 -2.550 -24.745 1.00 66.50 91 LYS A O 1
ATOM 673 N N . LEU A 1 92 ? 14.801 -1.758 -23.073 1.00 69.12 92 LEU A N 1
ATOM 674 C CA . LEU A 1 92 ? 15.453 -0.699 -23.851 1.00 69.12 92 LEU A CA 1
ATOM 675 C C . LEU A 1 92 ? 16.812 -1.128 -24.415 1.00 69.12 92 LEU A C 1
ATOM 677 O O . LEU A 1 92 ? 17.114 -0.828 -25.566 1.00 69.12 92 LEU A O 1
ATOM 681 N N . VAL A 1 93 ? 17.613 -1.862 -23.640 1.00 76.00 93 VAL A N 1
ATOM 682 C CA . VAL A 1 93 ? 18.957 -2.299 -24.049 1.00 76.00 93 VAL A CA 1
ATOM 683 C C . VAL A 1 93 ? 18.889 -3.329 -25.177 1.00 76.00 93 VAL A C 1
ATOM 685 O O . VAL A 1 93 ? 19.680 -3.253 -26.113 1.00 76.00 93 VAL A O 1
ATOM 688 N N . LEU A 1 94 ? 17.923 -4.254 -25.136 1.00 78.69 94 LEU A N 1
ATOM 689 C CA . LEU A 1 94 ? 17.775 -5.300 -26.151 1.00 78.69 94 LEU A CA 1
ATOM 690 C C . LEU A 1 94 ? 17.537 -4.749 -27.574 1.00 78.69 94 LEU A C 1
ATOM 692 O O . LEU A 1 94 ? 18.299 -5.119 -28.466 1.00 78.69 94 LEU A O 1
ATOM 696 N N . PRO A 1 95 ? 16.547 -3.869 -27.833 1.00 78.88 95 PRO A N 1
ATOM 697 C CA . PRO A 1 95 ? 16.349 -3.310 -29.166 1.00 78.88 95 PRO A CA 1
ATOM 698 C C . PRO A 1 95 ? 17.509 -2.413 -29.594 1.00 78.88 95 PRO A C 1
ATOM 700 O O . PRO A 1 95 ? 17.876 -2.454 -30.759 1.00 78.88 95 PRO A O 1
ATOM 703 N N . LEU A 1 96 ? 18.137 -1.660 -28.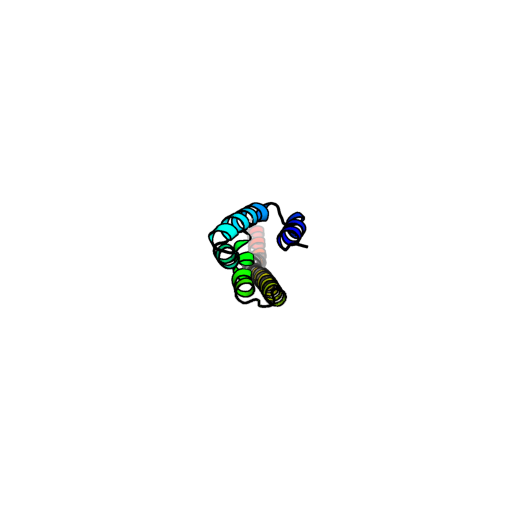683 1.00 77.75 96 LEU A N 1
ATOM 704 C CA . LEU A 1 96 ? 19.320 -0.856 -29.013 1.00 77.75 96 LEU A CA 1
ATOM 705 C C . LEU A 1 96 ? 20.492 -1.734 -29.464 1.00 77.75 96 LEU A C 1
ATOM 707 O O . LEU A 1 96 ? 21.074 -1.475 -30.512 1.00 77.75 96 LEU A O 1
ATOM 711 N N . ALA A 1 97 ? 20.799 -2.804 -28.729 1.00 79.75 97 ALA A N 1
ATOM 712 C CA . ALA A 1 97 ? 21.843 -3.754 -29.107 1.00 79.75 97 ALA A CA 1
ATOM 713 C C . ALA A 1 97 ? 21.507 -4.488 -30.417 1.00 79.75 97 ALA A C 1
ATOM 715 O O . ALA A 1 97 ? 22.373 -4.660 -31.274 1.00 79.75 97 ALA A O 1
ATOM 716 N N . LEU A 1 98 ? 20.240 -4.868 -30.608 1.00 84.19 98 LEU A N 1
ATOM 717 C CA . LEU A 1 98 ? 19.782 -5.522 -31.831 1.00 84.19 98 LEU A CA 1
ATOM 718 C C . LEU A 1 98 ? 19.807 -4.581 -33.042 1.00 84.19 98 LEU A C 1
ATOM 720 O O . LEU A 1 98 ? 20.037 -5.053 -34.148 1.00 84.19 98 LEU A O 1
ATOM 724 N N . LEU A 1 99 ? 19.607 -3.272 -32.848 1.00 81.00 99 LEU A N 1
ATOM 725 C CA . LEU A 1 99 ? 19.641 -2.256 -33.906 1.00 81.00 99 LEU A CA 1
ATOM 726 C C . LEU A 1 99 ? 21.063 -1.757 -34.213 1.00 81.00 99 LEU A C 1
A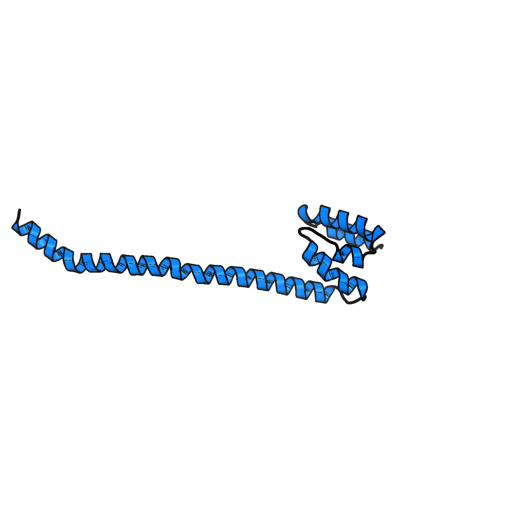TOM 728 O O . LEU A 1 99 ? 21.325 -1.286 -35.319 1.00 81.00 99 LEU A O 1
ATOM 732 N N . MET A 1 100 ? 22.007 -1.929 -33.284 1.00 84.12 100 MET A N 1
ATOM 733 C CA . MET A 1 100 ? 23.432 -1.692 -33.537 1.00 84.12 100 MET A CA 1
ATOM 734 C C . MET A 1 100 ? 23.989 -2.675 -34.576 1.00 84.12 100 MET A C 1
ATOM 736 O O . MET A 1 100 ? 24.744 -2.268 -35.455 1.00 84.12 100 MET A O 1
ATOM 740 N N . LEU A 1 101 ? 23.579 -3.948 -34.531 1.00 84.56 101 LEU A N 1
ATOM 741 C CA . LEU A 1 101 ? 24.046 -4.990 -35.453 1.00 84.56 101 LEU A CA 1
ATOM 742 C C . LEU A 1 101 ? 23.771 -4.683 -36.948 1.00 84.56 101 LEU A C 1
ATOM 744 O O . LEU A 1 101 ? 24.721 -4.716 -3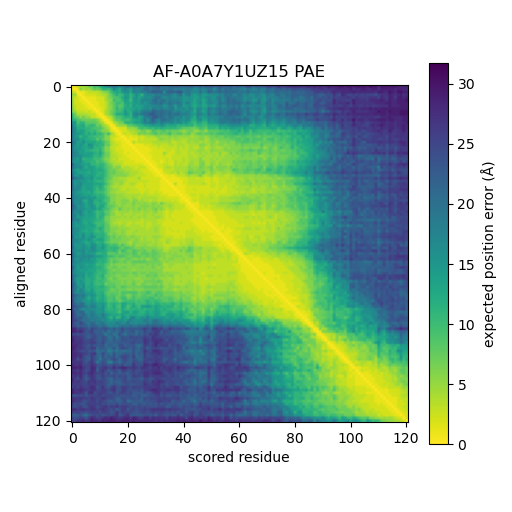7.734 1.00 84.56 101 LEU A O 1
ATOM 748 N N . PRO A 1 102 ? 22.537 -4.341 -37.381 1.00 83.88 102 PRO A N 1
ATOM 749 C CA . PRO A 1 102 ? 22.263 -3.985 -38.770 1.00 83.88 102 PRO A CA 1
ATOM 750 C C . PRO A 1 102 ? 22.932 -2.669 -39.171 1.00 83.88 102 PRO A C 1
ATOM 752 O O . PRO A 1 102 ? 23.379 -2.557 -40.310 1.00 83.88 102 PRO A O 1
ATOM 755 N N . GLY A 1 103 ? 23.061 -1.699 -38.257 1.00 85.81 103 GLY A N 1
ATOM 756 C CA . GLY A 1 103 ? 23.796 -0.459 -38.523 1.00 85.81 103 GLY A CA 1
ATOM 757 C C . GLY A 1 103 ? 25.272 -0.716 -38.833 1.00 85.81 103 GLY A C 1
ATOM 758 O O . GLY A 1 103 ? 25.818 -0.155 -39.781 1.00 85.81 103 GLY A O 1
ATOM 759 N N . LEU A 1 104 ? 25.899 -1.625 -38.088 1.00 88.00 104 LEU A N 1
ATOM 760 C CA . LEU A 1 104 ? 27.298 -2.006 -38.271 1.00 88.00 104 LEU A CA 1
ATOM 761 C C . LEU A 1 104 ? 27.502 -2.809 -39.564 1.00 88.00 104 LEU A C 1
ATOM 763 O O . LEU A 1 104 ? 28.445 -2.552 -40.312 1.00 88.00 104 LEU A O 1
ATOM 767 N N . LEU A 1 105 ? 26.571 -3.717 -39.874 1.00 89.06 105 LEU A N 1
ATOM 768 C CA . LEU A 1 105 ? 26.551 -4.450 -41.140 1.00 89.06 105 LEU A CA 1
ATOM 769 C C . LEU A 1 105 ? 26.429 -3.496 -42.338 1.00 89.06 105 LEU A C 1
ATOM 771 O O . LEU A 1 105 ? 27.179 -3.625 -43.302 1.00 89.06 105 LEU A O 1
ATOM 775 N N . LEU A 1 106 ? 25.534 -2.507 -42.262 1.00 89.94 106 LEU A N 1
ATOM 776 C CA . LEU A 1 106 ? 25.399 -1.454 -43.271 1.00 89.94 106 LEU A CA 1
ATOM 777 C C . LEU A 1 106 ? 26.692 -0.654 -43.428 1.00 89.94 106 LEU A C 1
ATOM 779 O O . LEU A 1 106 ? 27.112 -0.418 -44.553 1.00 89.94 106 LEU A O 1
ATOM 783 N N . MET A 1 107 ? 27.357 -0.288 -42.332 1.00 91.81 107 MET A N 1
ATOM 784 C CA . MET A 1 107 ? 28.620 0.460 -42.369 1.00 91.81 107 MET A CA 1
ATOM 785 C C . MET A 1 107 ? 29.733 -0.310 -43.103 1.00 91.81 107 MET A C 1
ATOM 787 O O . MET A 1 107 ? 30.491 0.275 -43.873 1.00 91.81 107 MET A O 1
ATOM 791 N N . ILE A 1 108 ? 29.787 -1.633 -42.922 1.00 92.25 108 ILE A N 1
ATOM 792 C CA . ILE A 1 108 ? 30.768 -2.510 -43.579 1.00 92.25 108 ILE A CA 1
ATOM 793 C C . ILE A 1 108 ? 30.406 -2.776 -45.048 1.00 92.25 108 ILE A C 1
ATOM 795 O O . ILE A 1 108 ? 31.280 -2.778 -45.913 1.00 92.25 108 ILE A O 1
ATOM 799 N N . VAL A 1 109 ? 29.128 -3.028 -45.345 1.00 90.88 109 VAL A N 1
ATOM 800 C CA . VAL A 1 109 ? 28.675 -3.512 -46.661 1.00 90.88 109 VAL A CA 1
ATOM 801 C C . VAL A 1 109 ? 28.345 -2.364 -47.628 1.00 90.88 109 VAL A C 1
ATOM 803 O O . VAL A 1 109 ? 28.498 -2.525 -48.840 1.00 90.88 109 VAL A O 1
ATOM 806 N N . ALA A 1 110 ? 27.957 -1.185 -47.130 1.00 92.00 110 ALA A N 1
ATOM 807 C CA . ALA A 1 110 ? 27.578 -0.037 -47.961 1.00 92.00 110 ALA A CA 1
ATOM 808 C C . ALA A 1 110 ? 28.640 0.370 -49.003 1.00 92.00 110 ALA A C 1
ATOM 810 O O . ALA A 1 110 ? 28.264 0.556 -50.162 1.00 92.00 110 ALA A O 1
ATOM 811 N N . PRO A 1 111 ? 29.949 0.454 -48.686 1.00 88.81 111 PRO A N 1
ATOM 812 C CA . PRO A 1 111 ? 30.961 0.832 -49.675 1.00 88.81 111 PRO A CA 1
ATOM 813 C C . PRO A 1 111 ? 31.075 -0.183 -50.817 1.00 88.81 111 PRO A C 1
ATOM 815 O O . PRO A 1 111 ? 31.238 0.193 -51.977 1.00 88.81 111 PRO A O 1
ATOM 818 N N . ALA A 1 112 ? 30.960 -1.477 -50.503 1.00 89.94 112 ALA A N 1
ATOM 819 C CA . ALA A 1 112 ? 31.027 -2.547 -51.495 1.00 89.94 112 ALA A CA 1
ATOM 820 C C . ALA A 1 112 ? 29.832 -2.500 -52.461 1.00 89.94 112 ALA A C 1
ATOM 822 O O . ALA A 1 112 ? 29.999 -2.700 -53.668 1.00 89.94 112 ALA A O 1
ATOM 823 N N . LEU A 1 113 ? 28.644 -2.178 -51.944 1.00 90.81 113 LEU A N 1
ATOM 824 C CA . LEU A 1 113 ? 27.440 -2.001 -52.752 1.00 90.81 113 LEU A CA 1
ATOM 825 C C . LEU A 1 113 ? 27.530 -0.760 -53.648 1.00 90.81 113 LEU A C 1
ATOM 827 O O . LEU A 1 113 ? 27.253 -0.865 -54.841 1.00 90.81 113 LEU A O 1
ATOM 831 N N . ILE A 1 114 ? 27.979 0.381 -53.110 1.00 93.12 114 ILE A N 1
ATOM 832 C CA . ILE A 1 114 ? 28.166 1.626 -53.875 1.00 93.12 114 ILE A CA 1
ATOM 833 C C . ILE A 1 114 ? 29.164 1.405 -55.018 1.00 93.12 114 ILE A C 1
ATOM 835 O O . ILE A 1 114 ? 28.872 1.725 -56.166 1.00 93.12 114 ILE A O 1
ATOM 839 N N . ASN A 1 115 ? 30.311 0.783 -54.730 1.00 90.38 115 ASN A N 1
ATOM 840 C CA . ASN A 1 115 ? 31.335 0.501 -55.737 1.00 90.38 115 ASN A CA 1
ATOM 841 C C . ASN A 1 115 ? 30.864 -0.468 -56.829 1.00 90.38 115 ASN A C 1
ATOM 843 O O . ASN A 1 115 ? 31.331 -0.374 -57.962 1.00 90.38 115 ASN A O 1
ATOM 847 N N . SER A 1 116 ? 29.971 -1.404 -56.502 1.00 89.62 116 SER A N 1
ATOM 848 C CA . SER A 1 116 ? 29.408 -2.338 -57.484 1.00 89.62 116 SER A CA 1
ATOM 849 C C . SER A 1 116 ? 28.380 -1.653 -58.384 1.00 89.62 116 SER A C 1
ATOM 851 O O . SER A 1 116 ? 28.394 -1.873 -59.592 1.00 89.62 116 SER A O 1
ATOM 853 N N . LEU A 1 117 ? 27.540 -0.774 -57.824 1.00 90.62 117 LEU A N 1
ATOM 854 C CA . LEU A 1 117 ? 26.573 0.016 -58.592 1.00 90.62 117 LEU A CA 1
ATOM 855 C C . LEU A 1 117 ? 27.265 0.959 -59.583 1.00 90.62 117 LEU A C 1
ATOM 857 O O . LEU A 1 117 ? 26.887 0.992 -60.748 1.00 90.62 117 LEU A O 1
ATOM 861 N N . SER A 1 118 ? 28.320 1.653 -59.151 1.00 88.94 118 SER A N 1
ATOM 862 C CA . SER A 1 118 ? 29.096 2.563 -60.009 1.00 88.94 118 SER A CA 1
ATOM 863 C C . SER A 1 118 ? 29.845 1.867 -61.152 1.00 88.94 118 SER A C 1
ATOM 865 O O . SER A 1 118 ? 30.390 2.542 -62.014 1.00 88.94 118 SER A O 1
ATOM 867 N N . ARG A 1 119 ? 29.945 0.531 -61.136 1.00 86.31 119 ARG A N 1
ATOM 868 C CA . ARG A 1 119 ? 30.544 -0.264 -62.223 1.00 86.31 119 ARG A CA 1
ATOM 869 C C . ARG A 1 119 ? 29.509 -0.806 -63.211 1.00 86.31 119 ARG A C 1
ATOM 871 O O . ARG A 1 119 ? 29.902 -1.309 -64.258 1.00 86.31 119 ARG A O 1
ATOM 878 N N . LEU A 1 120 ? 28.228 -0.780 -62.845 1.00 83.31 120 LEU A N 1
ATOM 879 C CA . LEU A 1 120 ? 27.112 -1.336 -63.617 1.00 83.31 120 LEU A CA 1
ATOM 880 C C . LEU A 1 120 ? 26.261 -0.259 -64.311 1.00 83.31 120 LEU A C 1
ATOM 882 O O . LEU A 1 120 ? 25.519 -0.604 -65.229 1.00 83.31 120 LEU A O 1
ATOM 886 N N . GLY A 1 121 ? 26.348 1.000 -63.871 1.00 70.88 121 GLY A N 1
ATOM 887 C CA . GLY A 1 121 ? 25.826 2.178 -64.578 1.00 70.88 121 GLY A CA 1
ATOM 888 C C . GLY A 1 121 ? 26.927 2.894 -65.342 1.00 70.88 121 GLY A C 1
ATOM 889 O O . GLY A 1 121 ? 26.605 3.447 -66.414 1.00 70.88 121 GLY A O 1
#

Solvent-accessible surface area (backbone atoms only — not comparable to full-atom values): 6774 Å² total; per-residue (Å²): 134,59,70,67,59,57,50,55,58,60,51,71,75,49,58,82,79,42,50,65,43,50,56,48,33,59,59,36,23,78,77,55,37,60,39,48,17,21,64,66,35,54,69,90,48,16,70,63,37,37,66,46,16,57,28,65,67,70,72,45,74,57,67,66,55,53,50,55,50,51,54,49,54,52,49,53,52,52,51,58,48,51,62,55,55,68,54,49,57,62,68,52,51,51,57,51,56,59,53,46,52,59,53,51,50,46,67,68,47,47,62,59,52,52,58,51,50,71,72,75,112

Radius of gyration: 30.89 Å; Cα contacts (8 Å, |Δi|>4): 57; chains: 1; bounding box: 56×23×90 Å

Mean predicted aligned error: 13.62 Å

pLDDT: mean 79.48, std 10.71, range [48.28, 93.12]